Protein AF-A0A915UZ58-F1 (afdb_monomer)

Radius of gyration: 22.63 Å; Cα contacts (8 Å, |Δi|>4): 101; chains: 1; bounding box: 50×48×60 Å

Solvent-accessible surface area (backbone atoms only — not comparable to full-atom values): 7482 Å² total; per-residue (Å²): 72,41,42,85,90,39,81,49,89,81,88,80,76,66,50,73,41,82,89,77,71,45,75,46,45,66,64,36,64,73,68,66,56,58,92,82,42,50,34,68,71,43,49,52,51,52,38,60,35,46,74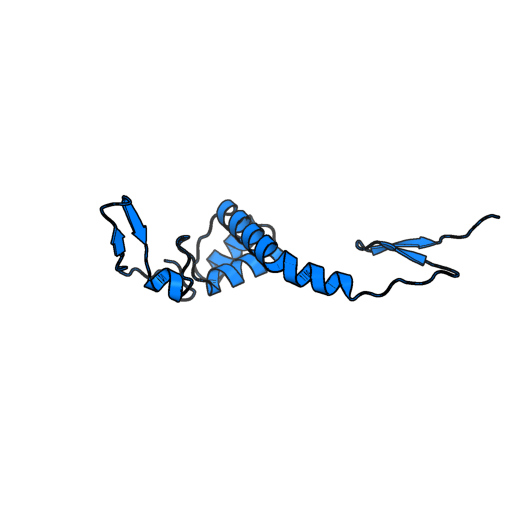,76,36,59,45,60,58,29,26,51,53,36,28,76,76,58,71,45,84,57,54,43,69,56,49,49,53,51,36,54,51,49,49,64,68,47,44,66,66,52,51,57,60,58,71,70,59,76,86,82,83,83,81,84,47,68,49,67,47,101,84,72,51,75,44,82,62,75,85,79,130

Sequence (121 aa):
MTTRLGEVSYRRSYFYDAAAGHREFPLDRRLQVADDGLSDGVRHQLVKLCARLPFEVACEVLEELAGIRVSPSKAWHETQAAGRRARPALQLRATHQAPVEAQDTVVIGMDGWMAHVRRQG

pLDDT: mean 81.18, std 15.41, range [43.91, 97.69]

Structure (mmCIF, N/CA/C/O backbone):
data_AF-A0A915UZ58-F1
#
_entry.id   AF-A0A915UZ58-F1
#
loop_
_atom_site.group_PDB
_atom_site.id
_atom_site.type_symbol
_atom_site.label_atom_id
_atom_site.label_alt_id
_atom_site.label_comp_id
_atom_site.label_asym_id
_atom_site.label_entity_id
_atom_site.label_seq_id
_atom_site.pdbx_PDB_ins_code
_atom_site.Cartn_x
_atom_site.Cartn_y
_atom_site.Cartn_z
_atom_site.occupancy
_atom_site.B_iso_or_equiv
_atom_site.auth_seq_id
_atom_site.auth_comp_id
_atom_site.auth_asym_id
_atom_site.auth_atom_id
_atom_site.pdbx_PDB_model_num
ATOM 1 N N . MET A 1 1 ? -8.428 4.923 7.590 1.00 81.81 1 MET A N 1
ATOM 2 C CA . MET A 1 1 ? -8.105 4.011 6.462 1.00 81.81 1 MET A CA 1
ATOM 3 C C . MET A 1 1 ? -7.927 4.851 5.218 1.00 81.81 1 MET A C 1
ATOM 5 O O . MET A 1 1 ? -8.758 5.715 4.969 1.00 81.81 1 MET A O 1
ATOM 9 N N . THR A 1 2 ? -6.886 4.598 4.435 1.00 83.56 2 THR A N 1
ATOM 10 C CA . THR A 1 2 ? -6.569 5.385 3.244 1.00 83.56 2 THR A CA 1
ATOM 11 C C . THR A 1 2 ? -7.185 4.758 2.001 1.00 83.56 2 THR A C 1
ATOM 13 O O . THR A 1 2 ? -6.936 3.595 1.658 1.00 83.56 2 THR A O 1
ATOM 16 N N . THR A 1 3 ? -8.017 5.542 1.325 1.00 84.12 3 THR A N 1
ATOM 17 C CA . THR A 1 3 ? -8.704 5.168 0.089 1.00 84.12 3 THR A CA 1
ATOM 18 C C . THR A 1 3 ? -8.239 6.055 -1.060 1.00 84.12 3 THR A C 1
ATOM 20 O O . THR A 1 3 ? -7.559 7.054 -0.848 1.00 84.12 3 THR A O 1
ATOM 23 N N . ARG A 1 4 ? -8.653 5.732 -2.289 1.00 81.06 4 ARG A N 1
ATOM 24 C CA . ARG A 1 4 ? -8.404 6.590 -3.460 1.00 81.06 4 ARG A CA 1
ATOM 25 C C . ARG A 1 4 ? -9.053 7.975 -3.362 1.00 81.06 4 ARG A C 1
ATOM 27 O O . ARG A 1 4 ? -8.673 8.857 -4.116 1.00 81.06 4 ARG A O 1
ATOM 34 N N . LEU A 1 5 ? -10.042 8.142 -2.485 1.00 83.69 5 LEU A N 1
ATOM 35 C CA . LEU A 1 5 ? -10.764 9.398 -2.272 1.00 83.69 5 LEU A CA 1
ATOM 36 C C . LEU A 1 5 ? -10.284 10.132 -1.009 1.00 83.69 5 LEU A C 1
ATOM 38 O O . LEU A 1 5 ? -10.939 11.065 -0.558 1.00 83.69 5 LEU A O 1
ATOM 42 N N . GLY A 1 6 ? -9.163 9.693 -0.428 1.00 80.56 6 GLY A N 1
ATOM 43 C CA . GLY A 1 6 ? -8.605 10.241 0.802 1.00 80.56 6 GLY A CA 1
ATOM 44 C C . GLY A 1 6 ? -8.844 9.358 2.024 1.00 80.56 6 GLY A C 1
ATOM 45 O O . GLY A 1 6 ? -9.154 8.160 1.926 1.00 80.56 6 GLY A O 1
ATOM 46 N N . GLU A 1 7 ? -8.635 9.952 3.195 1.00 85.06 7 GLU A N 1
ATOM 47 C CA . GLU A 1 7 ? -8.745 9.270 4.477 1.00 85.06 7 GLU A CA 1
ATOM 48 C C . GLU A 1 7 ? -10.206 9.115 4.909 1.00 85.06 7 GLU A C 1
ATOM 50 O O . GLU A 1 7 ? -10.983 10.066 4.932 1.00 85.06 7 GLU A O 1
ATOM 55 N N . VAL A 1 8 ? -10.574 7.887 5.268 1.00 85.69 8 VAL A N 1
ATOM 56 C CA . VAL A 1 8 ? -11.902 7.543 5.773 1.00 85.69 8 VAL A CA 1
ATOM 57 C C . VAL A 1 8 ? -11.767 6.952 7.170 1.00 85.69 8 VAL A C 1
ATOM 59 O O . VAL A 1 8 ? -11.058 5.959 7.382 1.00 85.69 8 VAL A O 1
ATOM 62 N N . SER A 1 9 ? -12.495 7.548 8.111 1.00 85.50 9 SER A N 1
ATOM 63 C CA . SER A 1 9 ? -12.629 7.085 9.491 1.00 85.50 9 SER A CA 1
ATOM 64 C C . SER A 1 9 ? -14.008 6.478 9.696 1.00 85.50 9 SER A C 1
ATOM 66 O O . SER A 1 9 ? -15.022 7.092 9.374 1.00 85.50 9 SER A O 1
ATOM 68 N N . TYR A 1 10 ? -14.055 5.262 10.228 1.00 84.31 10 TYR A N 1
ATOM 69 C CA . TYR A 1 10 ? -15.300 4.544 10.482 1.00 84.31 10 TYR A CA 1
ATOM 70 C C . TYR A 1 10 ? -15.166 3.660 11.717 1.00 84.31 10 TYR A C 1
ATOM 72 O O . TYR A 1 10 ? -14.062 3.293 12.123 1.00 84.31 10 TYR A O 1
ATOM 80 N N . ARG A 1 11 ? -16.304 3.331 12.333 1.00 86.38 11 ARG A N 1
ATOM 81 C CA . ARG A 1 11 ? -16.365 2.418 13.478 1.00 86.38 11 ARG A CA 1
ATOM 82 C C . ARG A 1 11 ? -16.644 1.008 12.985 1.00 86.38 11 ARG A C 1
ATOM 84 O O . ARG A 1 11 ? -17.540 0.809 12.169 1.00 86.38 11 ARG A O 1
ATOM 91 N N . ARG A 1 12 ? -15.891 0.042 13.507 1.00 86.19 12 ARG A N 1
ATOM 92 C CA . ARG A 1 12 ? -16.058 -1.377 13.196 1.00 86.19 12 ARG A CA 1
ATOM 93 C C . ARG A 1 12 ? -16.669 -2.099 14.389 1.00 86.19 12 ARG A C 1
ATOM 95 O O . ARG A 1 12 ? -16.182 -1.961 15.510 1.00 86.19 12 ARG A O 1
ATOM 102 N N . SER A 1 13 ? -17.733 -2.858 14.155 1.00 88.19 13 SER A N 1
ATOM 103 C CA . SER A 1 13 ? -18.249 -3.809 15.138 1.00 88.19 13 SER A CA 1
ATOM 104 C C . SER A 1 13 ? -17.353 -5.044 15.158 1.00 88.19 13 SER A C 1
ATOM 106 O O . SER A 1 13 ? -17.071 -5.608 14.098 1.00 88.19 13 SER A O 1
ATOM 108 N N . TYR A 1 14 ? -16.947 -5.480 16.346 1.00 89.12 14 TYR A N 1
ATOM 109 C CA . TYR A 1 14 ? -16.189 -6.712 16.537 1.00 89.12 14 TYR A CA 1
ATOM 110 C C . TYR A 1 14 ? -16.979 -7.697 17.391 1.00 89.12 14 TYR A C 1
ATOM 112 O O . TYR A 1 14 ? -17.767 -7.306 18.252 1.00 89.12 14 TYR A O 1
ATOM 120 N N . PHE A 1 15 ? -16.762 -8.978 17.131 1.00 91.31 15 PHE A N 1
ATOM 121 C CA . PHE A 1 15 ? -17.172 -10.066 17.997 1.00 91.31 15 PHE A CA 1
ATOM 122 C C . PHE A 1 15 ? -16.065 -10.323 19.024 1.00 91.31 15 PHE A C 1
ATOM 124 O O . PHE A 1 15 ? -14.883 -10.321 18.672 1.00 91.31 15 PHE A O 1
ATOM 131 N N . TYR A 1 16 ? -16.445 -10.530 20.285 1.00 93.94 16 TYR A N 1
ATOM 132 C CA . TYR A 1 16 ? -15.528 -10.881 21.365 1.00 93.94 16 TYR A CA 1
ATOM 133 C C . TYR A 1 16 ? -15.965 -12.188 22.011 1.00 93.94 16 TYR A C 1
ATOM 135 O O . TYR A 1 16 ? -17.056 -12.267 22.575 1.00 93.94 16 TYR A O 1
ATOM 143 N N . ASP A 1 17 ? -15.091 -13.186 21.951 1.00 92.75 17 ASP A N 1
ATOM 144 C CA . ASP A 1 17 ? -15.229 -14.417 22.715 1.00 92.75 17 ASP A CA 1
ATOM 145 C C . ASP A 1 17 ? -14.460 -14.280 24.033 1.00 92.75 17 ASP A C 1
ATOM 147 O O . ASP A 1 17 ? -13.226 -14.273 24.057 1.00 92.75 17 ASP A O 1
ATOM 151 N N . ALA A 1 18 ? -15.198 -14.179 25.139 1.00 91.75 18 ALA A N 1
ATOM 152 C CA . ALA A 1 18 ? -14.624 -14.058 26.474 1.00 91.75 18 ALA A CA 1
ATOM 153 C C . ALA A 1 18 ? -13.942 -15.346 26.967 1.00 91.75 18 ALA A C 1
ATOM 155 O O . ALA A 1 18 ? -13.057 -15.259 27.815 1.00 91.75 18 ALA A O 1
ATOM 156 N N . ALA A 1 19 ? -14.321 -16.521 26.452 1.00 91.62 19 ALA A N 1
ATOM 157 C CA . ALA A 1 19 ? -13.729 -17.796 26.852 1.00 91.62 19 ALA A CA 1
ATOM 158 C C . ALA A 1 19 ? -12.359 -18.010 26.192 1.00 91.62 19 ALA A C 1
ATOM 160 O O . ALA A 1 19 ? -11.424 -18.473 26.842 1.00 91.62 19 ALA A O 1
ATOM 161 N N . ALA A 1 20 ? -12.226 -17.635 24.917 1.00 89.88 20 ALA A N 1
ATOM 162 C CA . ALA A 1 20 ? -10.973 -17.746 24.166 1.00 89.88 20 ALA A CA 1
ATOM 163 C C . ALA A 1 20 ? -10.094 -16.480 24.226 1.00 89.88 20 ALA A C 1
ATOM 165 O O . ALA A 1 20 ? -8.948 -16.504 23.778 1.00 89.88 20 ALA A O 1
ATOM 166 N N . GLY A 1 21 ? -10.628 -15.351 24.712 1.00 91.12 21 GLY A N 1
ATOM 167 C CA . GLY A 1 21 ? -9.973 -14.040 24.624 1.00 91.12 21 GLY A CA 1
ATOM 168 C C . GLY A 1 21 ? -9.806 -13.545 23.181 1.00 91.12 21 GLY A C 1
ATOM 169 O O . GLY A 1 21 ? -8.971 -12.679 22.905 1.00 91.12 21 GLY A O 1
ATOM 170 N N . HIS A 1 22 ? -10.569 -14.111 22.243 1.00 89.50 22 HIS A N 1
ATOM 171 C CA . HIS A 1 22 ? -10.437 -13.857 20.815 1.00 89.50 22 HIS A CA 1
ATOM 172 C C . HIS A 1 22 ? -11.346 -12.708 20.374 1.00 89.50 22 HIS A C 1
ATOM 174 O O . HIS A 1 22 ? -12.496 -12.597 20.799 1.00 89.50 22 HIS A O 1
ATOM 180 N N . ARG A 1 23 ? -10.830 -11.852 19.490 1.00 89.69 23 ARG A N 1
ATOM 181 C CA . ARG A 1 23 ? -11.601 -10.805 18.817 1.00 89.69 23 ARG A CA 1
ATOM 182 C C . ARG A 1 23 ? -11.569 -11.055 17.323 1.00 89.69 23 ARG A C 1
ATOM 184 O O . ARG A 1 23 ? -10.492 -11.237 16.762 1.00 89.69 23 ARG A O 1
ATOM 191 N N . GLU A 1 24 ? -12.733 -10.992 16.695 1.00 87.56 24 GLU A N 1
ATOM 192 C CA . GLU A 1 24 ? -12.870 -11.071 15.24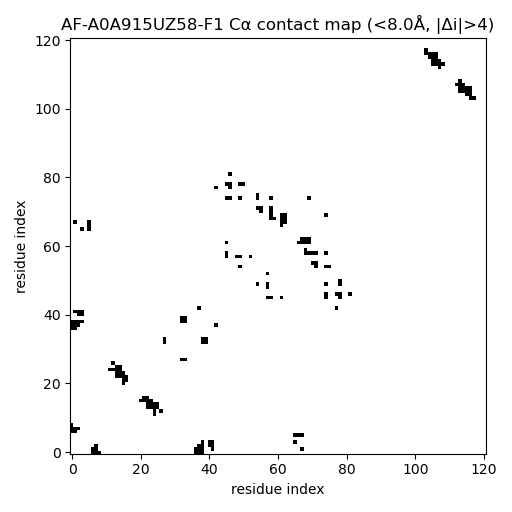3 1.00 87.56 24 GLU A CA 1
ATOM 193 C C . GLU A 1 24 ? -13.710 -9.898 14.737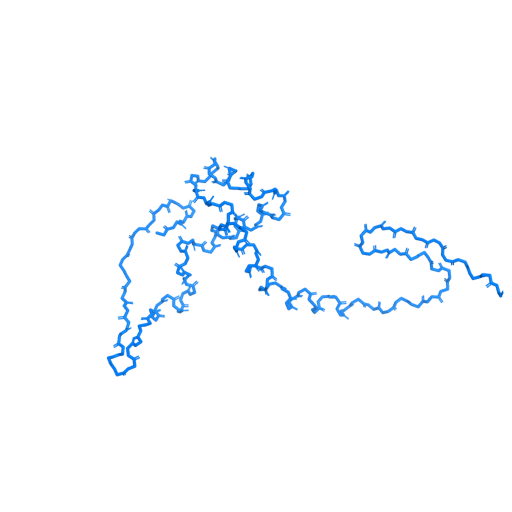 1.00 87.56 24 GLU A C 1
ATOM 195 O O . GLU A 1 24 ? -14.609 -9.421 15.427 1.00 87.56 24 GLU A O 1
ATOM 200 N N . PHE A 1 25 ? -13.442 -9.443 13.514 1.00 88.69 25 PHE A N 1
ATOM 201 C CA . PHE A 1 25 ? -14.263 -8.467 12.801 1.00 88.69 25 PHE A CA 1
ATOM 202 C C . PHE A 1 25 ? -14.965 -9.174 11.627 1.00 88.69 25 PHE A C 1
ATOM 204 O O . PHE A 1 25 ? -14.415 -9.231 10.522 1.00 88.69 25 PHE A O 1
ATOM 211 N N . PRO A 1 26 ? -16.169 -9.751 11.826 1.00 86.31 26 PRO A N 1
ATOM 212 C CA . PRO A 1 26 ? -16.775 -10.644 10.833 1.00 86.31 26 PRO A CA 1
ATOM 213 C C . PRO A 1 26 ? -17.058 -9.952 9.498 1.00 86.31 26 PRO A C 1
ATOM 215 O O . PRO A 1 26 ? -16.904 -10.547 8.430 1.00 86.31 26 PRO A O 1
ATOM 218 N N . LEU A 1 27 ? -17.453 -8.675 9.557 1.00 85.19 27 LEU A N 1
ATOM 219 C CA . LEU A 1 27 ? -17.724 -7.879 8.367 1.00 85.19 27 LEU A CA 1
ATOM 220 C C . LEU A 1 27 ? -16.446 -7.623 7.563 1.00 85.19 27 LEU A C 1
ATOM 222 O O . LEU A 1 27 ? -16.463 -7.783 6.347 1.00 85.19 27 LEU A O 1
ATOM 226 N N . ASP A 1 28 ? -15.333 -7.313 8.227 1.00 84.62 28 ASP A N 1
ATOM 227 C CA . ASP A 1 28 ? -14.050 -7.076 7.561 1.00 84.62 28 ASP A CA 1
ATOM 228 C C . ASP A 1 28 ? -13.543 -8.341 6.882 1.00 84.62 28 ASP A C 1
ATOM 230 O O . ASP A 1 28 ? -13.101 -8.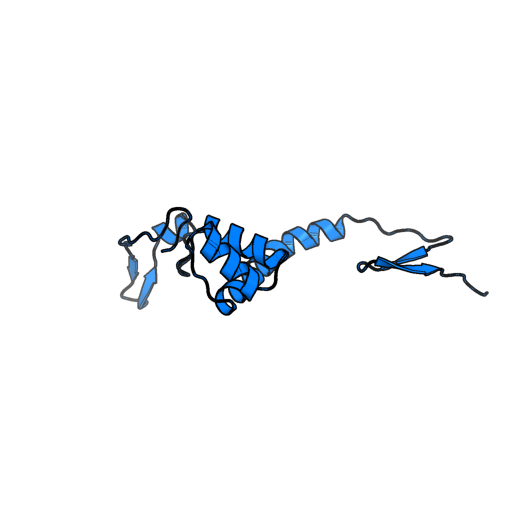295 5.736 1.00 84.62 28 ASP A O 1
ATOM 234 N N . ARG A 1 29 ? -13.690 -9.492 7.548 1.00 81.00 29 ARG A N 1
ATOM 235 C CA . ARG A 1 29 ? -13.357 -10.794 6.968 1.00 81.00 29 ARG A CA 1
ATOM 236 C C . ARG A 1 29 ? -14.181 -11.079 5.717 1.00 81.00 29 ARG A C 1
ATOM 238 O O . ARG A 1 29 ? -13.632 -11.524 4.711 1.00 81.00 29 ARG A O 1
ATOM 245 N N . ARG A 1 30 ? -15.489 -10.809 5.763 1.00 84.19 30 ARG A N 1
ATOM 246 C CA . ARG A 1 30 ? -16.394 -11.018 4.623 1.00 84.19 30 ARG A CA 1
ATOM 247 C C . ARG A 1 30 ? -16.101 -10.064 3.466 1.00 84.19 30 ARG A C 1
ATOM 249 O O . ARG A 1 30 ? -16.188 -10.473 2.314 1.00 84.19 30 ARG A O 1
ATOM 256 N N . LEU A 1 31 ? -15.760 -8.816 3.773 1.00 80.75 31 LEU A N 1
ATOM 257 C CA . LEU A 1 31 ? -15.425 -7.783 2.793 1.00 80.75 31 LEU A CA 1
ATOM 258 C C . LEU A 1 31 ? -13.946 -7.799 2.376 1.00 80.75 31 LEU A C 1
ATOM 260 O O . LEU A 1 31 ? -13.547 -6.986 1.548 1.00 80.75 31 LEU A O 1
ATOM 264 N N . GLN A 1 32 ? -13.140 -8.704 2.943 1.00 74.81 32 GLN A N 1
ATOM 265 C CA . GLN A 1 32 ? -11.689 -8.783 2.745 1.00 74.81 32 GLN A CA 1
ATOM 266 C C . GLN A 1 32 ? -10.978 -7.441 2.995 1.00 74.81 32 GLN A C 1
ATOM 268 O O . GLN A 1 32 ? -9.986 -7.101 2.346 1.00 74.81 32 GLN A O 1
ATOM 273 N N . VAL A 1 33 ? -11.491 -6.663 3.951 1.00 73.06 33 VAL A N 1
ATOM 274 C CA . VAL A 1 33 ? -10.878 -5.403 4.367 1.00 73.06 33 VAL A CA 1
ATOM 275 C C . VAL A 1 33 ? -9.629 -5.747 5.162 1.00 73.06 33 VAL A C 1
ATOM 277 O O . VAL A 1 33 ? -9.696 -6.393 6.204 1.00 73.06 33 VAL A O 1
ATOM 280 N N . ALA A 1 34 ? -8.475 -5.331 4.654 1.00 66.19 34 ALA A N 1
ATOM 281 C CA . ALA A 1 34 ? -7.221 -5.530 5.354 1.00 66.19 34 ALA A CA 1
ATOM 282 C C . ALA A 1 34 ? -7.098 -4.574 6.549 1.00 66.19 34 ALA A C 1
ATOM 284 O O . ALA A 1 34 ? -7.485 -3.404 6.482 1.00 66.19 34 ALA A O 1
ATOM 285 N N . ASP A 1 35 ? -6.492 -5.068 7.624 1.00 67.00 35 ASP A N 1
ATOM 286 C CA . ASP A 1 35 ? -6.200 -4.291 8.837 1.00 67.00 35 ASP A CA 1
ATOM 287 C C . ASP A 1 35 ? -4.971 -3.385 8.708 1.00 67.00 35 ASP A C 1
ATOM 289 O O . ASP A 1 35 ? -4.578 -2.687 9.638 1.00 67.00 35 ASP A O 1
ATOM 293 N N . ASP A 1 36 ? -4.354 -3.358 7.533 1.00 70.50 36 ASP A N 1
ATOM 294 C CA . ASP A 1 36 ? -3.130 -2.612 7.270 1.00 70.50 36 ASP A CA 1
ATOM 295 C C . ASP A 1 36 ? -3.370 -1.127 6.947 1.00 70.50 36 ASP A C 1
ATOM 297 O O . ASP A 1 36 ? -2.410 -0.389 6.706 1.00 70.50 36 ASP A O 1
ATOM 301 N N . GLY A 1 37 ? -4.629 -0.684 6.964 1.00 77.56 37 GLY A N 1
ATOM 302 C CA . GLY A 1 37 ? -5.025 0.703 6.760 1.00 77.56 37 GLY A CA 1
ATOM 303 C C . GLY A 1 37 ? -5.086 1.144 5.297 1.00 77.56 37 GLY A C 1
ATOM 304 O O . GLY A 1 37 ? -5.490 2.282 5.062 1.00 77.56 37 GLY A O 1
ATOM 305 N N . LEU A 1 38 ? -4.762 0.281 4.326 1.00 84.12 38 LEU A N 1
ATOM 306 C CA . LEU A 1 38 ? -4.842 0.589 2.895 1.00 84.12 38 LEU A CA 1
ATOM 307 C C . LEU A 1 38 ? -6.041 -0.112 2.250 1.00 84.12 38 LEU A C 1
ATOM 309 O O . LEU A 1 38 ? -6.255 -1.315 2.402 1.00 84.12 38 LEU A O 1
ATOM 313 N N . SER A 1 39 ? -6.822 0.640 1.475 1.00 86.75 39 SER A N 1
ATOM 314 C CA . SER A 1 39 ? -7.819 0.026 0.590 1.00 86.75 39 SER A CA 1
ATOM 315 C C . SER A 1 39 ? -7.154 -0.827 -0.487 1.00 86.75 39 SER A C 1
ATOM 317 O O . SER A 1 39 ? -6.038 -0.536 -0.922 1.00 86.75 39 SER A O 1
ATOM 319 N N . ASP A 1 40 ? -7.866 -1.843 -0.974 1.00 86.50 40 ASP A N 1
ATOM 320 C CA . ASP A 1 40 ? -7.332 -2.735 -2.004 1.00 86.50 40 ASP A CA 1
ATOM 321 C C . ASP A 1 40 ? -6.976 -1.989 -3.301 1.00 86.50 40 ASP A C 1
ATOM 323 O O . ASP A 1 40 ? -5.940 -2.245 -3.908 1.00 86.50 40 ASP A O 1
ATOM 327 N N . GLY A 1 41 ? -7.759 -0.966 -3.666 1.00 88.88 41 GLY A N 1
ATOM 328 C CA . GLY A 1 41 ? -7.452 -0.101 -4.808 1.00 88.88 41 GLY A CA 1
ATOM 329 C C . GLY A 1 41 ? -6.131 0.661 -4.650 1.00 88.88 41 GLY A C 1
ATOM 330 O O . GLY A 1 41 ? -5.343 0.717 -5.592 1.00 88.88 41 GLY A O 1
ATOM 331 N N . VAL A 1 42 ? -5.860 1.196 -3.454 1.00 91.00 42 VAL A N 1
ATOM 332 C CA . VAL A 1 42 ? -4.589 1.877 -3.148 1.00 91.00 42 VAL A CA 1
ATOM 333 C C . VAL A 1 42 ? -3.435 0.879 -3.153 1.00 91.00 42 VAL A C 1
ATOM 335 O O . VAL A 1 42 ? -2.403 1.145 -3.766 1.00 91.00 42 VAL A O 1
ATOM 338 N N . ARG A 1 43 ? -3.622 -0.304 -2.552 1.00 92.06 43 ARG A N 1
ATOM 339 C CA . ARG A 1 43 ? -2.622 -1.380 -2.575 1.00 92.06 43 ARG A CA 1
ATOM 340 C C . ARG A 1 43 ? -2.289 -1.795 -4.007 1.00 92.06 43 ARG A C 1
ATOM 342 O O . ARG A 1 43 ? -1.120 -1.932 -4.351 1.00 92.06 43 ARG A O 1
ATOM 349 N N . HIS A 1 44 ? -3.300 -1.959 -4.856 1.00 91.94 44 HIS A N 1
ATOM 350 C CA . HIS A 1 44 ? -3.111 -2.321 -6.255 1.00 91.94 44 HIS A CA 1
ATOM 351 C C . HIS A 1 44 ? -2.298 -1.264 -7.015 1.00 91.94 44 HIS A C 1
ATOM 353 O O . HIS A 1 44 ? -1.367 -1.613 -7.741 1.00 91.94 44 HIS A O 1
ATOM 359 N N . GLN A 1 45 ? -2.613 0.023 -6.832 1.00 94.50 45 GLN A N 1
ATOM 360 C CA . GLN A 1 45 ? -1.859 1.118 -7.449 1.00 94.50 45 GLN A CA 1
ATOM 361 C C . GLN A 1 45 ? -0.410 1.155 -6.959 1.00 94.50 45 GLN A C 1
ATOM 363 O O . GLN A 1 45 ? 0.500 1.204 -7.784 1.00 94.50 45 GLN A O 1
ATOM 368 N N . LEU A 1 46 ? -0.199 1.050 -5.645 1.00 95.62 46 LEU A N 1
ATOM 369 C CA . LEU A 1 46 ? 1.125 1.029 -5.029 1.00 95.62 46 LEU A CA 1
ATOM 370 C C . LEU A 1 46 ? 1.986 -0.109 -5.588 1.00 95.62 46 LEU A C 1
ATOM 372 O O . LEU A 1 46 ? 3.064 0.136 -6.115 1.00 95.62 46 LEU A O 1
ATOM 376 N N . VAL A 1 47 ? 1.482 -1.346 -5.568 1.00 96.31 47 VAL A N 1
ATOM 377 C CA . VAL A 1 47 ? 2.209 -2.514 -6.097 1.00 96.31 47 VAL A CA 1
ATOM 378 C C . VAL A 1 47 ? 2.515 -2.348 -7.588 1.00 96.31 47 VAL A C 1
ATOM 380 O O . VAL A 1 47 ? 3.597 -2.706 -8.049 1.00 96.31 47 VAL A O 1
ATOM 383 N N . LYS A 1 48 ? 1.586 -1.775 -8.362 1.00 96.31 48 LYS A N 1
ATOM 384 C CA . LYS A 1 48 ? 1.788 -1.522 -9.794 1.00 96.31 48 LYS A CA 1
ATOM 385 C C . LYS A 1 48 ? 2.889 -0.487 -10.058 1.00 96.31 48 LYS A C 1
ATOM 387 O O . LYS A 1 48 ? 3.602 -0.636 -11.057 1.00 96.31 48 LYS A O 1
ATOM 392 N N . LEU A 1 49 ? 3.016 0.526 -9.199 1.00 97.31 49 LEU A N 1
ATOM 393 C CA . LEU A 1 49 ? 4.100 1.512 -9.239 1.00 97.31 49 LEU A CA 1
ATOM 394 C C . LEU A 1 49 ? 5.433 0.873 -8.835 1.00 97.31 49 LEU A C 1
ATOM 396 O O . LEU A 1 49 ? 6.394 0.966 -9.592 1.00 97.31 49 LEU A O 1
ATOM 400 N N . CYS A 1 50 ? 5.472 0.133 -7.724 1.00 97.31 50 CYS A N 1
ATOM 401 C CA . CYS A 1 50 ? 6.676 -0.563 -7.253 1.00 97.31 50 CYS A CA 1
ATOM 402 C C . CYS A 1 50 ? 7.183 -1.640 -8.226 1.00 97.31 50 CYS A C 1
ATOM 404 O O . CYS A 1 50 ? 8.358 -1.981 -8.218 1.00 97.31 50 CYS A O 1
ATOM 406 N N . ALA A 1 51 ? 6.323 -2.163 -9.104 1.00 96.25 51 ALA A N 1
ATOM 407 C CA . ALA A 1 51 ? 6.741 -3.061 -10.181 1.00 96.25 51 ALA A CA 1
ATOM 408 C C . ALA A 1 51 ? 7.542 -2.362 -11.302 1.00 96.25 51 ALA A C 1
ATOM 410 O O . ALA A 1 51 ? 8.042 -3.039 -12.197 1.00 96.25 51 ALA A O 1
ATOM 411 N N . ARG A 1 52 ? 7.601 -1.024 -11.314 1.00 97.19 52 ARG A N 1
ATOM 412 C CA . ARG A 1 52 ? 8.226 -0.207 -12.375 1.00 97.19 52 ARG A CA 1
ATOM 413 C C . ARG A 1 52 ? 9.259 0.782 -11.853 1.00 97.19 52 ARG A C 1
ATOM 415 O O . ARG A 1 52 ? 10.113 1.208 -12.619 1.00 97.19 52 ARG A O 1
ATOM 422 N N . LEU A 1 53 ? 9.140 1.177 -10.593 1.00 97.25 53 LEU A N 1
ATOM 423 C CA . LEU A 1 53 ? 9.913 2.244 -9.976 1.00 97.25 53 LEU A CA 1
ATOM 424 C C . LEU A 1 53 ? 10.526 1.745 -8.660 1.00 97.25 53 LEU A C 1
ATOM 426 O O . LEU A 1 53 ? 9.927 0.878 -8.014 1.00 97.25 53 LEU A O 1
ATOM 430 N N . PRO A 1 54 ? 11.667 2.313 -8.228 1.00 97.69 54 PRO A N 1
ATOM 431 C CA . PRO A 1 54 ? 12.155 2.149 -6.859 1.00 97.69 54 PRO A CA 1
ATOM 432 C C . PRO A 1 54 ? 11.073 2.508 -5.831 1.00 97.69 54 PRO A C 1
ATOM 434 O O . PRO A 1 54 ? 10.205 3.337 -6.112 1.00 97.69 54 PRO A O 1
ATOM 437 N N . PHE A 1 55 ? 11.103 1.893 -4.645 1.00 96.00 55 PHE A N 1
ATOM 438 C CA . PHE A 1 55 ? 10.030 2.042 -3.652 1.00 96.00 55 PHE A CA 1
ATOM 439 C C . PHE A 1 55 ? 9.841 3.485 -3.202 1.00 96.00 55 PHE A C 1
ATOM 441 O O . PHE A 1 55 ? 8.706 3.932 -3.070 1.00 96.00 55 PHE A O 1
ATOM 448 N N . GLU A 1 56 ? 10.939 4.204 -3.007 1.00 96.81 56 GLU A N 1
ATOM 449 C CA . GLU A 1 56 ? 10.968 5.612 -2.629 1.00 96.81 56 GLU A CA 1
ATOM 450 C C . GLU A 1 56 ? 10.239 6.452 -3.684 1.00 96.81 56 GLU A C 1
ATOM 452 O O . GLU A 1 56 ? 9.238 7.094 -3.376 1.00 96.81 56 GLU A O 1
ATOM 457 N N . VAL A 1 57 ? 10.641 6.312 -4.950 1.00 97.56 57 VAL A N 1
ATOM 458 C CA . VAL A 1 57 ? 10.040 7.020 -6.092 1.00 97.56 57 VAL A CA 1
ATOM 459 C C . VAL A 1 57 ? 8.567 6.640 -6.274 1.00 97.56 57 VAL A C 1
ATOM 461 O O . VAL A 1 57 ? 7.725 7.483 -6.562 1.00 97.56 57 VAL A O 1
ATOM 464 N N . ALA A 1 58 ? 8.212 5.368 -6.085 1.00 97.62 58 ALA A N 1
ATOM 465 C CA . ALA A 1 58 ? 6.823 4.923 -6.157 1.00 97.62 58 ALA A CA 1
ATOM 466 C C . ALA A 1 58 ? 5.946 5.566 -5.067 1.00 97.62 58 ALA A C 1
ATOM 468 O O . ALA A 1 58 ? 4.782 5.873 -5.330 1.00 97.62 58 ALA A O 1
ATOM 469 N N . CYS A 1 59 ? 6.488 5.758 -3.859 1.00 96.94 59 CYS A N 1
ATOM 470 C CA . CYS A 1 59 ? 5.792 6.428 -2.761 1.00 96.94 59 CYS A CA 1
ATOM 471 C C . CYS A 1 59 ? 5.638 7.929 -3.026 1.00 96.94 59 CYS A C 1
ATOM 473 O O . CYS A 1 59 ? 4.546 8.451 -2.824 1.00 96.94 59 CYS A O 1
ATOM 475 N N . GLU A 1 60 ? 6.682 8.588 -3.536 1.00 97.56 60 GLU A N 1
ATOM 476 C CA . GLU A 1 60 ? 6.639 9.998 -3.952 1.00 97.56 60 GLU A CA 1
ATOM 477 C C . GLU A 1 60 ? 5.564 10.222 -5.023 1.00 97.56 60 GLU A C 1
ATOM 479 O O . GLU A 1 60 ? 4.668 11.040 -4.840 1.00 97.56 60 GLU A O 1
ATOM 484 N N . VAL A 1 61 ? 5.556 9.410 -6.086 1.00 97.25 61 VAL A N 1
ATOM 485 C CA . VAL A 1 61 ? 4.544 9.493 -7.156 1.00 97.25 61 VAL A CA 1
ATOM 486 C C . VAL A 1 61 ? 3.127 9.268 -6.620 1.00 97.25 61 VAL A C 1
ATOM 488 O O . VAL A 1 61 ? 2.171 9.904 -7.070 1.00 97.25 61 VAL A O 1
ATOM 491 N N . LEU A 1 62 ? 2.957 8.347 -5.668 1.00 94.62 62 LEU A N 1
ATOM 492 C CA . LEU A 1 62 ? 1.654 8.086 -5.059 1.00 94.62 62 LEU A CA 1
ATOM 493 C C . LEU A 1 62 ? 1.190 9.259 -4.178 1.00 94.62 62 LEU A C 1
ATOM 495 O O . LEU A 1 62 ? -0.003 9.581 -4.171 1.00 94.62 62 LEU A O 1
ATOM 499 N N . GLU A 1 63 ? 2.111 9.915 -3.474 1.00 94.94 63 GLU A N 1
ATOM 500 C CA . GLU A 1 63 ? 1.825 11.133 -2.721 1.00 94.94 63 GLU A CA 1
ATOM 501 C C . GLU A 1 63 ? 1.457 12.288 -3.658 1.00 94.94 63 GLU A C 1
ATOM 503 O O . GLU A 1 63 ? 0.423 12.921 -3.453 1.00 94.94 63 GLU A O 1
ATOM 508 N N . GLU A 1 64 ? 2.228 12.522 -4.718 1.00 95.12 64 GLU A N 1
ATOM 509 C CA . GLU A 1 64 ? 2.005 13.628 -5.656 1.00 95.12 64 GLU A CA 1
ATOM 510 C C . GLU A 1 64 ? 0.676 13.509 -6.410 1.00 95.12 64 GLU A C 1
ATOM 512 O O . GLU A 1 64 ? -0.058 14.488 -6.548 1.00 95.12 64 GLU A O 1
ATOM 517 N N . LEU A 1 65 ? 0.342 12.309 -6.897 1.00 92.25 65 LEU A N 1
ATOM 518 C CA . LEU A 1 65 ? -0.825 12.117 -7.763 1.00 92.25 65 LEU A CA 1
ATOM 519 C C . LEU A 1 65 ? -2.115 11.812 -7.000 1.00 92.25 65 LEU A C 1
ATOM 521 O O . LEU A 1 65 ? -3.203 12.077 -7.515 1.00 92.25 65 LEU A O 1
ATOM 525 N N . ALA A 1 66 ? -2.018 11.203 -5.817 1.00 88.44 66 ALA A N 1
ATOM 526 C CA . ALA A 1 66 ? -3.185 10.762 -5.055 1.00 88.44 66 ALA A CA 1
ATOM 527 C C . ALA A 1 66 ? -3.277 11.378 -3.652 1.00 88.44 66 ALA A C 1
ATOM 529 O O . ALA A 1 66 ? -4.271 11.144 -2.967 1.00 88.44 66 ALA A O 1
ATOM 530 N N . GLY A 1 67 ? -2.274 12.140 -3.203 1.00 89.38 67 GLY A N 1
ATOM 531 C CA . GLY A 1 67 ? -2.210 12.665 -1.836 1.00 89.38 67 GLY A CA 1
ATOM 532 C C . GLY A 1 67 ? -2.008 11.575 -0.780 1.00 89.38 67 GLY A C 1
ATOM 533 O O . GLY A 1 67 ? -2.305 11.787 0.395 1.00 89.38 67 GLY A O 1
ATOM 534 N N . ILE A 1 68 ? -1.564 10.380 -1.184 1.00 89.94 68 ILE A N 1
ATOM 535 C CA . ILE A 1 68 ? -1.485 9.207 -0.312 1.00 89.94 68 ILE A CA 1
ATOM 536 C C . ILE A 1 68 ? -0.036 8.952 0.082 1.00 89.94 68 ILE A C 1
ATOM 538 O O . ILE A 1 68 ? 0.768 8.477 -0.715 1.00 89.94 68 ILE A O 1
ATOM 542 N N . ARG A 1 69 ? 0.268 9.199 1.357 1.00 91.56 69 ARG A N 1
ATOM 543 C CA . ARG A 1 69 ? 1.576 8.902 1.943 1.00 91.56 69 ARG A CA 1
ATOM 544 C C . ARG A 1 69 ? 1.683 7.442 2.344 1.00 91.56 69 ARG A C 1
ATOM 546 O O . ARG A 1 69 ? 0.889 6.942 3.143 1.00 91.56 69 ARG A O 1
ATOM 553 N N . VAL A 1 70 ? 2.710 6.778 1.835 1.00 91.50 70 VAL A N 1
ATOM 554 C CA . VAL A 1 70 ? 3.090 5.417 2.216 1.00 91.50 70 VAL A CA 1
ATOM 555 C C . VAL A 1 70 ? 4.595 5.397 2.437 1.00 91.50 70 VAL A C 1
ATOM 557 O O . VAL A 1 70 ? 5.336 6.018 1.686 1.00 91.50 70 VAL A O 1
ATOM 560 N N . SER A 1 71 ? 5.063 4.711 3.480 1.00 94.38 71 SER A N 1
ATOM 561 C CA . SER A 1 71 ? 6.504 4.562 3.684 1.00 94.38 71 SER A CA 1
ATOM 562 C C . SER A 1 71 ? 7.095 3.536 2.706 1.00 94.38 71 SER A C 1
ATOM 564 O O . SER A 1 71 ? 6.435 2.531 2.413 1.00 94.38 71 SER A O 1
ATOM 566 N N . PRO A 1 72 ? 8.359 3.695 2.274 1.00 95.81 72 PRO A N 1
ATOM 567 C CA . PRO A 1 72 ? 9.028 2.708 1.421 1.00 95.81 72 PRO A CA 1
ATOM 568 C C . PRO A 1 72 ? 9.009 1.292 2.017 1.00 95.81 72 PRO A C 1
ATOM 570 O O . PRO A 1 72 ? 8.743 0.318 1.315 1.00 95.81 72 PRO A O 1
ATOM 573 N N . SER A 1 73 ? 9.165 1.161 3.341 1.00 95.81 73 SER A N 1
ATOM 574 C CA . SER A 1 73 ? 9.066 -0.131 4.036 1.00 95.81 73 SER A CA 1
ATOM 575 C C . SER A 1 73 ? 7.681 -0.769 3.898 1.00 95.81 73 SER A C 1
ATOM 577 O O . SER A 1 73 ? 7.565 -1.975 3.679 1.00 95.81 73 SER A O 1
ATOM 579 N N . LYS A 1 74 ? 6.607 0.024 3.997 1.00 92.69 74 LYS A N 1
ATOM 580 C CA . LYS A 1 74 ? 5.237 -0.460 3.777 1.00 92.69 74 LYS A CA 1
ATOM 581 C C . LYS A 1 74 ? 5.058 -0.895 2.319 1.00 92.69 74 LYS A C 1
ATOM 583 O O . LYS A 1 74 ? 4.525 -1.974 2.078 1.00 92.69 74 LYS A O 1
ATOM 588 N N . ALA A 1 75 ? 5.564 -0.115 1.363 1.00 95.38 75 ALA A N 1
ATOM 589 C CA . ALA A 1 75 ? 5.531 -0.449 -0.060 1.00 95.38 75 ALA A CA 1
ATOM 590 C C . ALA A 1 75 ? 6.256 -1.767 -0.380 1.00 95.38 75 ALA A C 1
ATOM 592 O O . ALA A 1 75 ? 5.719 -2.608 -1.110 1.00 95.38 75 ALA A O 1
ATOM 593 N N . TRP A 1 76 ? 7.418 -1.998 0.237 1.00 96.38 76 TRP A N 1
ATOM 594 C CA . TRP A 1 76 ? 8.124 -3.278 0.191 1.00 96.38 76 TRP A CA 1
ATOM 595 C C . TRP A 1 76 ? 7.244 -4.423 0.706 1.00 96.38 76 TRP A C 1
ATOM 597 O O . TRP A 1 76 ? 7.039 -5.417 0.005 1.00 96.38 76 TRP A O 1
ATOM 607 N N . HIS A 1 77 ? 6.670 -4.283 1.906 1.00 94.56 77 HIS A N 1
ATOM 608 C CA . HIS A 1 77 ? 5.818 -5.316 2.502 1.00 94.56 77 HIS A CA 1
ATOM 609 C C . HIS A 1 77 ? 4.609 -5.668 1.626 1.00 94.56 77 HIS A C 1
ATOM 611 O O . HIS A 1 77 ? 4.347 -6.857 1.405 1.00 94.56 77 HIS A O 1
ATOM 617 N N . GLU A 1 78 ? 3.909 -4.665 1.092 1.00 93.94 78 GLU A N 1
ATOM 618 C CA . GLU A 1 78 ? 2.750 -4.870 0.217 1.00 93.94 78 GLU A CA 1
ATOM 619 C C . GLU A 1 78 ? 3.136 -5.551 -1.098 1.00 93.94 78 GLU A C 1
ATOM 621 O O . GLU A 1 78 ? 2.454 -6.479 -1.542 1.00 93.94 78 GLU A O 1
ATOM 626 N N . THR A 1 79 ? 4.263 -5.150 -1.691 1.00 95.50 79 THR A N 1
ATOM 627 C CA . THR A 1 79 ? 4.786 -5.745 -2.929 1.00 95.50 79 THR A CA 1
ATOM 628 C C . THR A 1 79 ? 5.156 -7.210 -2.717 1.00 95.50 79 THR A C 1
ATOM 630 O O . THR A 1 79 ? 4.736 -8.076 -3.488 1.00 95.50 79 THR A O 1
ATOM 633 N N . GLN A 1 80 ? 5.837 -7.529 -1.615 1.00 95.50 80 GLN A N 1
ATOM 634 C CA . GLN A 1 80 ? 6.170 -8.910 -1.257 1.00 95.50 80 GLN A CA 1
ATOM 635 C C . GLN A 1 80 ? 4.914 -9.749 -0.990 1.00 95.50 80 GLN A C 1
ATOM 637 O O . GLN A 1 80 ? 4.834 -10.912 -1.400 1.00 95.50 80 GLN A O 1
ATOM 642 N N . ALA A 1 81 ? 3.911 -9.178 -0.319 1.00 92.31 81 ALA A N 1
ATOM 643 C CA . ALA A 1 81 ? 2.635 -9.848 -0.094 1.00 92.31 81 ALA A CA 1
ATOM 644 C C . ALA A 1 81 ? 1.890 -10.115 -1.411 1.00 92.31 81 ALA A C 1
ATOM 646 O O . ALA A 1 81 ? 1.354 -11.208 -1.601 1.00 92.31 81 ALA A O 1
ATOM 647 N N . ALA A 1 82 ? 1.903 -9.161 -2.343 1.00 91.94 82 ALA A N 1
ATOM 648 C CA . ALA A 1 82 ? 1.324 -9.330 -3.670 1.00 91.94 82 ALA A CA 1
ATOM 649 C C . ALA A 1 82 ? 2.052 -10.407 -4.488 1.00 91.94 82 ALA A C 1
ATOM 651 O O . ALA A 1 82 ? 1.393 -11.271 -5.067 1.00 91.94 82 ALA A O 1
ATOM 652 N N . GLY A 1 83 ? 3.387 -10.427 -4.465 1.00 92.19 83 GLY A N 1
ATOM 653 C CA . GLY A 1 83 ? 4.190 -11.464 -5.118 1.00 92.19 83 GLY A CA 1
ATOM 654 C C . GLY A 1 83 ? 3.872 -12.869 -4.596 1.00 92.19 83 GLY A C 1
ATOM 655 O O . GLY A 1 83 ? 3.652 -13.788 -5.386 1.00 92.19 83 GLY A O 1
ATOM 656 N N . ARG A 1 84 ? 3.742 -13.036 -3.270 1.00 93.69 84 ARG A N 1
ATOM 657 C CA . ARG A 1 84 ? 3.323 -14.317 -2.665 1.00 93.69 84 ARG A CA 1
ATOM 658 C C . ARG A 1 84 ? 1.933 -14.755 -3.127 1.00 93.69 84 ARG A C 1
ATOM 660 O O . ARG A 1 84 ? 1.753 -15.932 -3.425 1.00 93.69 84 ARG A O 1
ATOM 667 N N . ARG A 1 85 ? 0.976 -13.824 -3.228 1.00 89.00 85 ARG A N 1
ATOM 668 C CA . ARG A 1 85 ? -0.381 -14.109 -3.733 1.00 89.00 85 ARG A CA 1
ATOM 669 C C . ARG A 1 85 ? -0.391 -14.487 -5.219 1.00 89.00 85 ARG A C 1
ATOM 671 O O . ARG A 1 85 ? -1.167 -15.348 -5.613 1.00 89.00 85 ARG A O 1
ATOM 678 N N . ALA A 1 86 ? 0.467 -13.873 -6.035 1.00 87.69 86 ALA A N 1
ATOM 679 C CA . ALA A 1 86 ? 0.522 -14.115 -7.478 1.00 87.69 86 ALA A CA 1
ATOM 680 C C . ALA A 1 86 ? 1.290 -15.394 -7.869 1.00 87.69 86 ALA A C 1
ATOM 682 O O . ALA A 1 86 ? 1.044 -15.955 -8.939 1.00 87.69 86 ALA A O 1
ATOM 683 N N . ARG A 1 87 ? 2.208 -15.872 -7.016 1.00 84.19 87 ARG A N 1
ATOM 684 C CA . ARG A 1 87 ? 3.121 -16.990 -7.315 1.00 84.19 87 ARG A CA 1
ATOM 685 C C . ARG A 1 87 ? 2.429 -18.273 -7.807 1.00 84.19 87 ARG A C 1
ATOM 687 O O . ARG A 1 87 ? 2.883 -18.793 -8.824 1.00 84.19 87 ARG A O 1
ATOM 694 N N . PRO A 1 88 ? 1.331 -18.767 -7.200 1.00 82.25 88 PRO A N 1
ATOM 695 C CA . PRO A 1 88 ? 0.669 -19.984 -7.680 1.00 82.25 88 PRO A CA 1
ATOM 696 C C . PRO A 1 88 ? 0.128 -19.850 -9.110 1.00 82.25 88 PRO A C 1
ATOM 698 O O . PRO A 1 88 ? 0.289 -20.753 -9.928 1.00 82.25 88 PRO A O 1
ATOM 701 N N . ALA A 1 89 ? -0.458 -18.694 -9.439 1.00 74.81 89 ALA A N 1
ATOM 702 C CA . ALA A 1 89 ? -0.996 -18.425 -10.771 1.00 74.81 89 ALA A CA 1
ATOM 703 C C . ALA A 1 89 ? 0.108 -18.314 -11.837 1.00 74.81 89 ALA A C 1
ATOM 705 O O . ALA A 1 89 ? -0.096 -18.709 -12.984 1.00 74.81 89 ALA A O 1
ATOM 706 N N . LEU A 1 90 ? 1.287 -17.801 -11.467 1.00 73.44 90 LEU A N 1
ATOM 707 C CA . LEU A 1 90 ? 2.456 -17.747 -12.350 1.00 73.44 90 LEU A CA 1
ATOM 708 C C . LEU A 1 90 ? 3.061 -19.136 -12.586 1.00 73.44 90 LEU A C 1
ATOM 710 O O . LEU A 1 90 ? 3.465 -19.444 -13.704 1.00 73.44 90 LEU A O 1
ATOM 714 N N . GLN A 1 91 ? 3.079 -19.987 -11.559 1.00 69.69 91 GLN A N 1
ATOM 715 C CA . GLN A 1 91 ? 3.644 -21.332 -11.646 1.00 69.69 91 GLN A CA 1
ATOM 716 C C . GLN A 1 91 ? 2.859 -22.217 -12.623 1.00 69.69 91 GLN A C 1
ATOM 718 O O . GLN A 1 91 ? 3.462 -22.881 -13.459 1.00 69.69 91 GLN A O 1
ATOM 723 N N . LEU A 1 92 ? 1.523 -22.136 -12.598 1.00 61.53 92 LEU A N 1
ATOM 724 C CA . LEU A 1 92 ? 0.661 -22.820 -13.565 1.00 61.53 92 LEU A CA 1
ATOM 725 C C . LEU A 1 92 ? 0.960 -22.389 -15.011 1.00 61.53 92 LEU A C 1
ATOM 727 O O . LEU A 1 92 ? 1.014 -23.220 -15.912 1.00 61.53 92 LEU A O 1
ATOM 731 N N . ARG A 1 93 ? 1.197 -21.091 -15.237 1.00 55.72 93 ARG A N 1
ATOM 732 C CA . ARG A 1 93 ? 1.532 -20.561 -16.569 1.00 55.72 93 ARG A CA 1
ATOM 733 C C . ARG A 1 93 ? 2.875 -21.076 -17.086 1.00 55.72 93 ARG A C 1
ATOM 735 O O . ARG A 1 93 ? 2.986 -21.329 -18.279 1.00 55.72 93 ARG A O 1
ATOM 742 N N . ALA A 1 94 ? 3.860 -21.258 -16.206 1.00 57.84 94 ALA A N 1
ATOM 743 C CA . ALA A 1 94 ? 5.166 -21.802 -16.575 1.00 57.84 94 ALA A CA 1
ATOM 744 C C . ALA A 1 94 ? 5.087 -23.287 -16.978 1.00 57.84 94 ALA A C 1
ATOM 746 O O . ALA A 1 94 ? 5.751 -23.705 -17.919 1.00 57.84 94 ALA A O 1
ATOM 747 N N . THR A 1 95 ? 4.237 -24.081 -16.319 1.00 55.41 95 THR A N 1
ATOM 748 C CA . THR A 1 95 ? 4.078 -25.517 -16.622 1.00 55.41 95 THR A CA 1
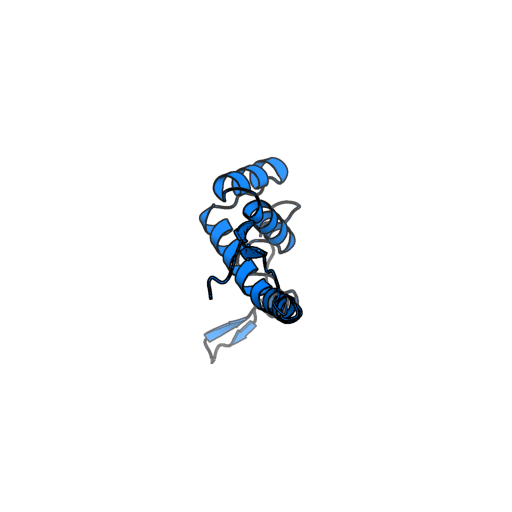ATOM 749 C C . THR A 1 95 ? 3.430 -25.784 -17.988 1.00 55.41 95 THR A C 1
ATOM 751 O O . THR A 1 95 ? 3.623 -26.854 -18.554 1.00 55.41 95 THR A O 1
ATOM 754 N N . HIS A 1 96 ? 2.699 -24.820 -18.555 1.00 54.47 96 HIS A N 1
ATOM 755 C CA . HIS A 1 96 ? 2.108 -24.940 -19.893 1.00 54.47 96 HIS A CA 1
ATOM 756 C C . HIS A 1 96 ? 3.077 -24.617 -21.050 1.00 54.47 96 HIS A C 1
ATOM 75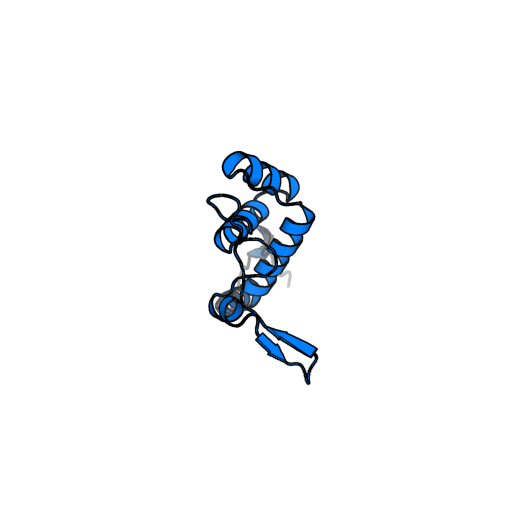8 O O . HIS A 1 96 ? 2.675 -24.718 -22.209 1.00 54.47 96 HIS A O 1
ATOM 764 N N . GLN A 1 97 ? 4.336 -24.247 -20.784 1.00 48.69 97 GLN A N 1
ATOM 765 C CA . GLN A 1 97 ? 5.356 -24.116 -21.832 1.00 48.69 97 GLN A CA 1
ATOM 766 C C . GLN A 1 97 ? 5.971 -25.497 -22.129 1.00 48.69 97 GLN A C 1
ATOM 768 O O . GLN A 1 97 ? 6.610 -26.098 -21.270 1.00 48.69 97 GLN A O 1
ATOM 773 N N . ALA A 1 98 ? 5.724 -26.019 -23.336 1.00 49.12 98 ALA A N 1
ATOM 774 C CA . ALA A 1 98 ? 6.163 -27.344 -23.787 1.00 49.12 98 ALA A CA 1
ATOM 775 C C . ALA A 1 98 ? 7.704 -27.504 -23.806 1.00 49.12 98 ALA A C 1
ATOM 777 O O . ALA A 1 98 ? 8.411 -26.504 -23.966 1.00 49.12 98 ALA A O 1
ATOM 778 N N . PRO A 1 99 ? 8.248 -28.737 -23.696 1.00 52.19 99 PRO A N 1
ATOM 779 C CA . PRO A 1 99 ? 9.684 -28.972 -23.823 1.00 52.19 99 PRO A CA 1
ATOM 780 C C . PRO A 1 99 ? 10.123 -28.717 -25.270 1.00 52.19 99 PRO A C 1
ATOM 782 O O . PRO A 1 99 ? 9.510 -29.228 -26.205 1.00 52.19 99 PRO A O 1
ATOM 785 N N . VAL A 1 100 ? 11.188 -27.938 -25.456 1.00 56.34 100 VAL A N 1
ATOM 786 C CA . VAL A 1 100 ? 11.778 -27.682 -26.777 1.00 56.34 100 VAL A CA 1
ATOM 787 C C . VAL A 1 100 ? 12.734 -28.831 -27.111 1.00 56.34 100 VAL A C 1
ATOM 789 O O . VAL A 1 100 ? 13.784 -28.960 -26.482 1.00 56.34 100 VAL A O 1
ATOM 792 N N . GLU A 1 101 ? 12.367 -29.683 -28.074 1.00 54.34 101 GLU A N 1
ATOM 793 C CA . GLU A 1 101 ? 13.262 -30.710 -28.625 1.00 54.34 101 GLU A CA 1
ATOM 794 C C . GLU A 1 101 ? 14.393 -30.073 -29.445 1.00 54.34 101 GLU A C 1
ATOM 796 O O . GLU A 1 101 ? 14.193 -29.131 -30.212 1.00 54.34 101 GLU A O 1
ATOM 801 N N . ALA A 1 102 ? 15.607 -30.586 -29.240 1.00 57.91 102 ALA A N 1
ATOM 802 C CA . ALA A 1 102 ? 16.847 -30.009 -29.730 1.00 57.91 102 ALA A CA 1
ATOM 803 C C . ALA A 1 102 ? 17.307 -30.643 -31.046 1.00 57.91 102 ALA A C 1
ATOM 805 O O . ALA A 1 102 ? 17.511 -31.856 -31.106 1.00 57.91 102 ALA A O 1
ATOM 806 N N . GLN A 1 103 ? 17.582 -29.793 -32.035 1.00 51.22 103 GLN A N 1
ATOM 807 C CA . GLN A 1 103 ? 18.582 -29.977 -33.089 1.00 51.22 103 GLN A CA 1
ATOM 808 C C . GLN A 1 103 ? 18.877 -28.574 -33.660 1.00 51.22 103 GLN A C 1
ATOM 810 O O . GLN A 1 103 ? 17.983 -27.924 -34.188 1.00 51.22 103 GLN A O 1
ATOM 815 N N . ASP A 1 104 ? 20.104 -28.084 -33.434 1.00 53.88 104 ASP A N 1
ATOM 816 C CA . ASP A 1 104 ? 20.604 -26.707 -33.654 1.00 53.88 104 ASP A CA 1
ATOM 817 C C . ASP A 1 104 ? 20.037 -25.602 -32.735 1.00 53.88 104 ASP A C 1
ATOM 819 O O . ASP A 1 104 ? 19.584 -24.541 -33.165 1.00 53.88 104 ASP A O 1
ATOM 823 N N . THR A 1 105 ? 20.097 -25.823 -31.418 1.00 57.56 105 THR A N 1
ATOM 824 C CA . THR A 1 105 ? 19.527 -24.904 -30.421 1.00 57.56 105 THR A CA 1
ATOM 825 C C . THR A 1 105 ? 20.440 -23.707 -30.114 1.00 57.56 105 THR A C 1
ATOM 827 O O . THR A 1 105 ? 21.500 -23.844 -29.497 1.00 57.56 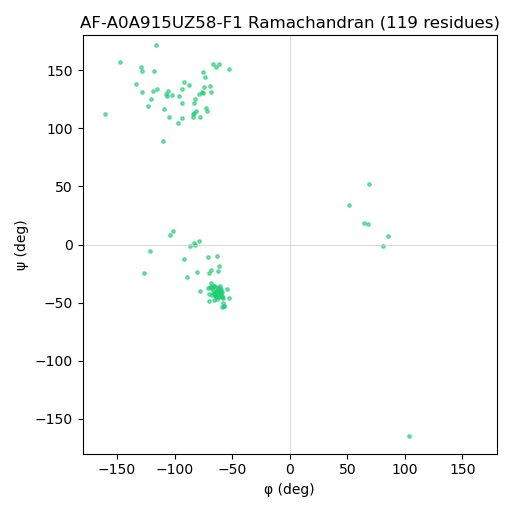105 THR A O 1
ATOM 830 N N . VAL A 1 106 ? 19.979 -22.497 -30.452 1.00 60.78 106 VAL A N 1
ATOM 831 C CA . VAL A 1 106 ? 20.344 -21.291 -29.692 1.00 60.78 106 VAL A CA 1
ATOM 832 C C . VAL A 1 106 ? 19.616 -21.378 -28.360 1.00 60.78 106 VAL A C 1
ATOM 834 O O . VAL A 1 106 ? 18.385 -21.365 -28.324 1.00 60.78 106 VAL A O 1
ATOM 837 N N . VAL A 1 107 ? 20.361 -21.504 -27.266 1.00 66.25 107 VAL A N 1
ATOM 838 C CA . VAL A 1 107 ? 19.761 -21.463 -25.932 1.00 66.25 107 VAL A CA 1
ATOM 839 C C . VAL A 1 107 ? 19.610 -20.001 -25.552 1.00 66.25 107 VAL A C 1
ATOM 841 O O . VAL A 1 107 ? 20.592 -19.259 -25.542 1.00 66.25 107 VAL A O 1
ATOM 844 N N . ILE A 1 108 ? 18.375 -19.598 -25.267 1.00 69.19 108 ILE A N 1
ATOM 845 C CA . ILE A 1 108 ? 18.053 -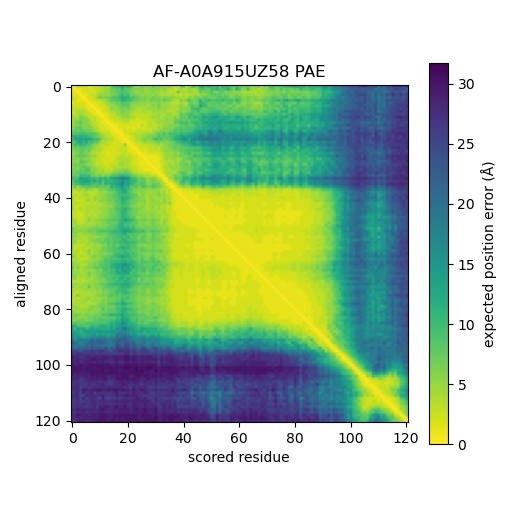18.264 -24.771 1.00 69.19 108 ILE A CA 1
ATOM 846 C C . ILE A 1 108 ? 17.647 -18.412 -23.308 1.00 69.19 108 ILE A C 1
ATOM 848 O O . ILE A 1 108 ? 16.667 -19.090 -22.993 1.00 69.19 108 ILE A O 1
ATOM 852 N N . GLY A 1 109 ? 18.424 -17.804 -22.417 1.00 70.25 109 GLY A N 1
ATOM 853 C CA . GLY A 1 109 ? 18.109 -17.713 -20.999 1.00 70.25 109 GLY A CA 1
ATOM 854 C C . GLY A 1 109 ? 16.882 -16.836 -20.755 1.00 70.25 109 GLY A C 1
ATOM 855 O O . GLY A 1 109 ? 16.556 -15.949 -21.543 1.00 70.25 109 GLY A O 1
ATOM 856 N N . MET A 1 110 ? 16.196 -17.062 -19.634 1.00 72.31 110 MET A N 1
ATOM 857 C CA . MET A 1 110 ? 15.002 -16.294 -19.239 1.00 72.31 110 MET A CA 1
ATOM 858 C C . MET A 1 110 ? 15.281 -14.795 -18.991 1.00 72.31 110 MET A C 1
ATOM 860 O O . MET A 1 110 ? 14.351 -14.006 -18.852 1.00 72.31 110 MET A O 1
ATOM 864 N N . ASP A 1 111 ? 16.553 -14.411 -18.949 1.00 70.88 111 ASP A N 1
ATOM 865 C CA . ASP A 1 111 ? 17.103 -13.064 -18.806 1.00 70.88 111 ASP 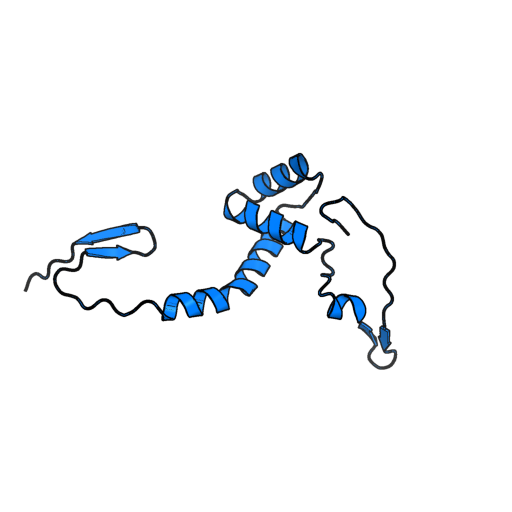A CA 1
ATOM 866 C C . ASP A 1 111 ? 17.649 -12.482 -20.128 1.00 70.88 111 ASP A C 1
ATOM 868 O O . ASP A 1 111 ? 18.238 -11.403 -20.139 1.00 70.88 111 ASP A O 1
ATOM 872 N N . GLY A 1 112 ? 17.419 -13.161 -21.256 1.00 43.91 112 GLY A N 1
ATOM 873 C CA . GLY A 1 112 ? 17.739 -12.657 -22.593 1.00 43.91 112 GLY A CA 1
ATOM 874 C C . GLY A 1 112 ? 19.173 -12.909 -23.056 1.00 43.91 112 GLY A C 1
ATOM 875 O O . GLY A 1 112 ? 19.559 -12.427 -24.121 1.00 43.91 112 GLY A O 1
ATOM 876 N N . TRP A 1 113 ? 19.968 -13.679 -22.312 1.00 52.12 113 TRP A N 1
ATOM 877 C CA . TRP A 1 113 ? 21.274 -14.120 -22.794 1.00 52.12 113 TRP A CA 1
ATOM 878 C C . TRP A 1 113 ? 21.127 -15.225 -23.849 1.00 52.12 113 TRP A C 1
ATOM 880 O O . TRP A 1 113 ? 20.345 -16.154 -23.664 1.00 52.12 113 TRP A O 1
ATOM 890 N N . MET A 1 114 ? 21.878 -15.136 -24.953 1.00 69.00 114 MET A N 1
ATOM 891 C CA . MET A 1 114 ? 21.862 -16.127 -26.035 1.00 69.00 114 MET A CA 1
ATOM 892 C C . MET A 1 114 ? 23.212 -16.829 -26.171 1.00 69.00 114 MET A C 1
ATOM 894 O O . MET A 1 114 ? 24.253 -16.172 -26.238 1.00 69.00 114 MET A O 1
ATOM 898 N N . ALA A 1 115 ? 23.189 -18.157 -26.285 1.00 64.31 115 ALA A N 1
ATOM 899 C CA . ALA A 1 115 ? 24.370 -18.974 -26.537 1.00 64.31 115 ALA A CA 1
ATOM 900 C C . ALA A 1 115 ? 24.150 -19.918 -27.726 1.00 64.31 115 ALA A C 1
ATOM 902 O O . ALA A 1 115 ? 23.154 -20.642 -27.797 1.00 64.31 115 ALA A O 1
ATOM 903 N N . HIS A 1 116 ? 25.116 -19.938 -28.648 1.00 61.84 116 HIS A N 1
ATOM 904 C CA . HIS A 1 116 ? 25.168 -20.923 -29.724 1.00 61.84 116 HIS A CA 1
ATOM 905 C C . HIS A 1 116 ? 25.846 -22.194 -29.214 1.00 61.84 116 HIS A C 1
ATOM 907 O O . HIS A 1 116 ? 27.049 -22.197 -28.956 1.00 61.84 116 HIS A O 1
ATOM 913 N N . VAL A 1 117 ? 25.091 -23.285 -29.096 1.00 63.28 117 VAL A N 1
ATOM 914 C CA . VAL A 1 117 ? 25.645 -24.582 -28.700 1.00 63.28 117 VAL A CA 1
ATOM 915 C C . VAL A 1 117 ? 25.914 -25.400 -29.962 1.00 63.28 117 VAL A C 1
ATOM 917 O O . VAL A 1 117 ? 24.991 -25.918 -30.582 1.00 63.28 117 VAL A O 1
ATOM 920 N N . ARG A 1 118 ? 27.188 -25.522 -30.355 1.00 56.03 118 ARG A N 1
ATOM 921 C CA . ARG A 1 118 ? 27.629 -26.519 -31.346 1.00 56.03 118 ARG A CA 1
ATOM 922 C C . ARG A 1 118 ? 28.302 -27.678 -30.625 1.00 56.03 118 ARG A C 1
ATOM 924 O O . ARG A 1 118 ? 29.224 -27.464 -29.843 1.00 56.03 118 ARG A O 1
ATOM 931 N N . ARG A 1 119 ? 27.870 -28.906 -30.910 1.00 52.19 119 ARG A N 1
ATOM 932 C CA . ARG A 1 119 ? 28.515 -30.119 -30.400 1.00 52.19 119 ARG A CA 1
ATOM 933 C C . ARG A 1 119 ? 29.781 -30.377 -31.228 1.00 52.19 119 ARG A C 1
ATOM 935 O O . ARG A 1 119 ? 29.673 -30.695 -32.408 1.00 52.19 119 ARG A O 1
ATOM 942 N N . GLN A 1 120 ? 30.967 -30.202 -30.644 1.00 48.72 120 GLN A N 1
ATOM 943 C CA . GLN A 1 120 ? 32.152 -30.902 -31.150 1.00 48.72 120 GLN A CA 1
ATOM 944 C C . GLN A 1 120 ? 32.036 -32.362 -30.695 1.00 48.72 120 GLN A C 1
ATOM 946 O O . GLN A 1 120 ? 31.645 -32.608 -29.552 1.00 48.72 120 GLN A O 1
ATOM 951 N N . GLY A 1 121 ? 32.215 -33.276 -31.651 1.00 45.31 121 GLY A N 1
ATOM 952 C CA . GLY A 1 121 ? 31.982 -34.717 -31.514 1.00 45.31 121 GLY A CA 1
ATOM 953 C C . GLY A 1 121 ? 32.922 -35.416 -30.549 1.00 45.31 121 GLY A C 1
ATOM 954 O O . GLY A 1 121 ? 34.031 -34.890 -30.316 1.00 45.31 121 GLY A O 1
#

Mean predicted aligned error: 12.35 Å

Foldseek 3Di:
DQDLQGDDDDDFDWDADPVVRDIDRVVCVVVVPDPPRYDPVLLVQLLVLVVPDQLVVSQVVCCVPRVDHDDSVRSVVSNVVVCVVCVVVVVVVVVPDDDDDDDQDFDADPVGDTDGDDDDD

Secondary structure (DSSP, 8-state):
-EETTEE-------EEETTTTEEE-HHHHHHT--TTSB-HHHHHHHHHHHTTS-HHHHHHHHHHHH-----HHHHHHHHHHHHHHHHHHHHHHHHTS-----SS-EEE-TTS-EEE-----

Nearest PDB structures (foldseek):
  6xg8-assembly1_A  TM=6.635E-01  e=1.683E+00  Acetivibrio thermocellus ATCC 27405
  7sxq-assembly2_B  TM=6.204E-01  e=2.358E+00  Plasmodium falciparum 3D7
  6cb1-assembly1_i  TM=3.675E-01  e=4.366E-01  Saccharomyces cerevisiae BY4741
  7sxl-assembly1_A  TM=5.987E-01  e=2.699E+00  Plasmodium falciparum 3D7
  6xgx-assembly1_B  TM=5.159E-01  e=8.497E+00  Acetivibrio thermocellus ATCC 27405